Protein AF-A0A7S4HEL3-F1 (afdb_monomer_lite)

pLDDT: mean 70.63, std 16.64, range [33.94, 90.25]

Foldseek 3Di:
DDDPDPPPDFDAPVNDDPVLLVQLQVLLVVVCVVCVVVVHHGQPDLVSVLVVQCVPPVVVVVHDSSRSRRVSSVVSNVSSVCVVLVVCPVPPVSVVVVVVVVVVVVVVVVVV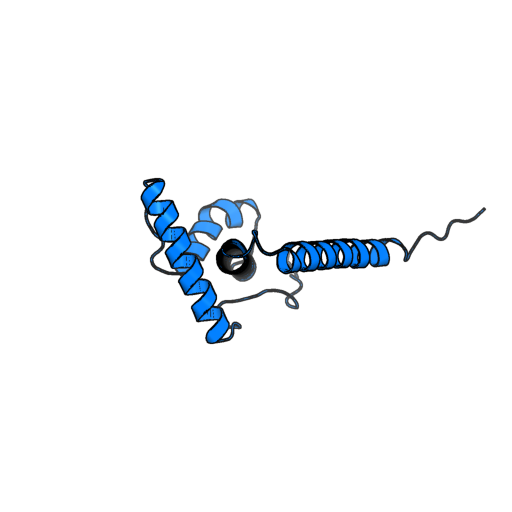VVPDDDDDD

Structure (mmCIF, N/CA/C/O backbone):
data_AF-A0A7S4HEL3-F1
#
_entry.id   AF-A0A7S4HEL3-F1
#
loop_
_atom_site.group_PDB
_atom_site.id
_atom_site.type_symbol
_atom_site.label_atom_id
_atom_site.label_alt_id
_atom_site.label_comp_id
_atom_site.label_asym_id
_atom_site.label_entity_id
_atom_site.label_seq_id
_atom_site.pdbx_PDB_ins_code
_atom_site.Cartn_x
_atom_site.Cartn_y
_atom_site.Cartn_z
_atom_site.occupancy
_atom_site.B_iso_or_equiv
_atom_site.auth_seq_id
_atom_site.auth_comp_id
_atom_site.auth_asym_id
_atom_site.auth_atom_id
_atom_site.pdbx_PDB_model_num
ATOM 1 N N . PRO A 1 1 ? 1.228 7.680 28.691 1.00 36.53 1 PRO A N 1
ATOM 2 C CA . PRO A 1 1 ? 2.437 7.118 28.040 1.00 36.53 1 PRO A CA 1
ATOM 3 C C . PRO A 1 1 ? 2.570 7.683 26.619 1.00 36.53 1 PRO A C 1
ATOM 5 O O . PRO A 1 1 ? 1.772 7.346 25.754 1.00 36.53 1 PRO A O 1
ATOM 8 N N . ARG A 1 2 ? 3.482 8.643 26.423 1.00 33.94 2 ARG A N 1
ATOM 9 C CA . ARG A 1 2 ? 3.750 9.240 25.109 1.00 33.94 2 ARG A CA 1
ATOM 10 C C . ARG A 1 2 ? 4.668 8.298 24.337 1.00 33.94 2 ARG A C 1
ATOM 12 O O . ARG A 1 2 ? 5.773 8.027 24.791 1.00 33.94 2 ARG A O 1
ATOM 19 N N . CYS A 1 3 ? 4.173 7.789 23.219 1.00 46.38 3 CYS A N 1
ATOM 20 C CA . CYS A 1 3 ? 4.928 6.972 22.284 1.00 46.38 3 CYS A CA 1
ATOM 21 C C . CYS A 1 3 ? 5.827 7.900 21.460 1.00 46.38 3 CYS A C 1
ATOM 23 O O . CYS A 1 3 ? 5.333 8.640 20.617 1.00 46.38 3 CYS A O 1
ATOM 25 N N . GLN A 1 4 ? 7.128 7.896 21.744 1.00 42.34 4 GLN A N 1
ATOM 26 C CA . GLN A 1 4 ? 8.140 8.319 20.779 1.00 42.34 4 GLN A CA 1
ATOM 27 C C . GLN A 1 4 ? 8.233 7.196 19.747 1.00 42.34 4 GLN A C 1
ATOM 29 O O . GLN A 1 4 ? 8.744 6.121 20.048 1.00 42.34 4 GLN A O 1
ATOM 34 N N . ALA A 1 5 ? 7.617 7.407 18.587 1.00 45.22 5 ALA A N 1
ATOM 35 C CA . ALA A 1 5 ? 7.867 6.596 17.410 1.00 45.22 5 ALA A CA 1
ATOM 36 C C . ALA A 1 5 ? 9.126 7.153 16.742 1.00 45.22 5 ALA A C 1
ATOM 38 O O . ALA A 1 5 ? 9.241 8.365 16.591 1.00 45.22 5 ALA A O 1
ATOM 39 N N . ASP A 1 6 ? 10.064 6.287 16.371 1.00 46.97 6 ASP A N 1
ATOM 40 C CA . ASP A 1 6 ? 11.123 6.618 15.422 1.00 46.97 6 ASP A CA 1
ATOM 41 C C . ASP A 1 6 ? 10.482 7.143 14.122 1.00 46.97 6 ASP A C 1
ATOM 43 O O . ASP A 1 6 ? 9.964 6.374 13.310 1.00 46.97 6 ASP A O 1
ATOM 47 N N . GLU A 1 7 ? 10.465 8.467 13.953 1.00 51.66 7 GLU A N 1
ATOM 48 C CA . GLU A 1 7 ? 9.900 9.163 12.787 1.00 51.66 7 GLU A CA 1
ATOM 49 C C . GLU A 1 7 ? 10.794 9.040 11.532 1.00 51.66 7 GLU A C 1
ATOM 51 O O . GLU A 1 7 ? 10.365 9.369 10.431 1.00 51.66 7 GLU A O 1
ATOM 56 N N . ASP A 1 8 ? 12.010 8.497 11.659 1.00 55.12 8 ASP A N 1
ATOM 57 C CA . ASP A 1 8 ? 13.042 8.478 10.605 1.00 55.12 8 ASP A CA 1
ATOM 58 C C . ASP A 1 8 ? 12.831 7.433 9.480 1.00 55.12 8 ASP A C 1
ATOM 60 O O . ASP A 1 8 ? 13.629 7.346 8.547 1.00 55.12 8 ASP A O 1
ATOM 64 N N . GLY A 1 9 ? 11.766 6.619 9.521 1.00 61.34 9 GLY A N 1
ATOM 65 C CA . GLY A 1 9 ? 11.564 5.516 8.560 1.00 61.34 9 GLY A CA 1
ATOM 66 C C . GLY A 1 9 ? 10.130 5.274 8.084 1.00 61.34 9 GLY A C 1
ATOM 67 O O . GLY A 1 9 ? 9.860 4.249 7.440 1.00 61.34 9 GLY A O 1
ATOM 68 N N . LEU A 1 10 ? 9.197 6.166 8.422 1.00 71.25 10 LEU A N 1
ATOM 69 C CA . LEU A 1 10 ? 7.795 6.050 8.022 1.00 71.25 10 LEU A CA 1
ATOM 70 C C . LEU A 1 10 ? 7.579 6.653 6.634 1.00 71.25 10 LEU A C 1
ATOM 72 O O . LEU A 1 10 ? 8.027 7.755 6.335 1.00 71.25 10 LEU A O 1
ATOM 76 N N . VAL A 1 11 ? 6.874 5.915 5.778 1.00 73.50 11 VAL A N 1
ATOM 77 C CA . VAL A 1 11 ? 6.496 6.381 4.442 1.00 73.50 11 VAL A CA 1
ATOM 78 C C . VAL A 1 11 ? 5.055 6.874 4.512 1.00 73.50 11 VAL A C 1
ATOM 80 O O . VAL A 1 11 ? 4.176 6.114 4.907 1.00 73.50 11 VAL A O 1
ATOM 83 N N . THR A 1 12 ? 4.805 8.123 4.126 1.00 80.88 12 THR A N 1
ATOM 84 C CA . THR A 1 12 ? 3.465 8.737 4.126 1.00 80.88 12 THR A CA 1
ATOM 85 C C . THR A 1 12 ? 3.092 9.217 2.725 1.00 80.88 12 THR A C 1
ATOM 87 O O . THR A 1 12 ? 3.960 9.616 1.953 1.00 80.88 12 THR A O 1
ATOM 90 N N . LEU A 1 13 ? 1.806 9.232 2.375 1.00 76.25 13 LEU A N 1
ATOM 91 C CA . LEU A 1 13 ? 1.270 9.696 1.088 1.00 76.25 13 LEU A CA 1
ATOM 92 C C . LEU A 1 13 ? 1.644 11.150 0.796 1.00 76.25 13 LEU A C 1
ATOM 94 O O . LEU A 1 13 ? 1.757 11.534 -0.370 1.00 76.25 13 LEU A O 1
ATOM 98 N N . ALA A 1 14 ? 1.823 11.964 1.837 1.00 78.19 14 ALA A N 1
ATOM 99 C CA . ALA A 1 14 ? 2.294 13.339 1.705 1.00 78.19 14 ALA A CA 1
ATOM 100 C C . ALA A 1 14 ? 3.791 13.417 1.357 1.00 78.19 14 ALA A C 1
ATOM 102 O O . ALA A 1 14 ? 4.211 14.367 0.702 1.00 78.19 14 ALA A O 1
ATOM 103 N N . GLY A 1 15 ? 4.583 12.428 1.783 1.00 76.62 15 GLY A N 1
ATOM 104 C CA . GLY A 1 15 ? 6.033 12.382 1.587 1.00 76.62 15 GLY A CA 1
ATOM 105 C C . GLY A 1 15 ? 6.502 11.626 0.340 1.00 76.62 15 GLY A C 1
ATOM 106 O O . GLY A 1 15 ? 7.689 11.673 0.026 1.00 76.62 15 GLY A O 1
ATOM 107 N N . ILE A 1 16 ? 5.616 10.921 -0.374 1.00 80.50 16 ILE A N 1
ATOM 108 C CA . ILE A 1 16 ? 5.995 10.146 -1.567 1.00 80.50 16 ILE A CA 1
ATOM 109 C C . ILE A 1 16 ? 6.116 11.001 -2.832 1.00 80.50 16 ILE A C 1
ATOM 111 O O . ILE A 1 16 ? 5.364 11.956 -3.035 1.00 80.50 16 ILE A O 1
ATOM 115 N N . SER A 1 17 ? 7.030 10.607 -3.726 1.00 82.19 17 SER A N 1
ATOM 116 C CA . SER A 1 17 ? 7.174 11.243 -5.038 1.00 82.19 17 SER A CA 1
ATOM 117 C C . SER A 1 17 ? 5.959 10.969 -5.945 1.00 82.19 17 SER A C 1
ATOM 119 O O . SER A 1 17 ? 5.254 9.969 -5.753 1.00 82.19 17 SER A O 1
ATOM 121 N N . PRO A 1 18 ? 5.702 11.817 -6.959 1.00 78.88 18 PRO A N 1
ATOM 122 C CA . PRO A 1 18 ? 4.601 11.619 -7.905 1.00 78.88 18 PRO A CA 1
ATOM 123 C C . PRO A 1 18 ? 4.672 10.286 -8.662 1.00 78.88 18 PRO A C 1
ATOM 125 O O . PRO A 1 18 ? 3.649 9.643 -8.890 1.00 78.88 18 PRO A O 1
ATOM 128 N N . GLU A 1 19 ? 5.875 9.844 -9.023 1.00 80.62 19 GLU A N 1
ATOM 129 C CA . GLU A 1 19 ? 6.102 8.576 -9.719 1.00 80.62 19 GLU A CA 1
ATOM 130 C C . GLU A 1 19 ? 5.743 7.397 -8.815 1.00 80.62 19 GLU A C 1
ATOM 132 O O . GLU A 1 19 ? 5.045 6.475 -9.235 1.00 80.62 19 GLU A O 1
ATOM 137 N N . TYR A 1 20 ? 6.165 7.449 -7.549 1.00 79.81 20 TYR A N 1
ATOM 138 C CA . TYR A 1 20 ? 5.841 6.406 -6.586 1.00 79.81 20 TYR A CA 1
ATOM 139 C C . TYR A 1 20 ? 4.339 6.375 -6.272 1.00 79.81 20 TYR A C 1
ATOM 141 O O . TYR A 1 20 ? 3.748 5.300 -6.164 1.00 79.81 20 TYR A O 1
ATOM 149 N N . ARG A 1 21 ? 3.678 7.538 -6.232 1.00 83.31 21 ARG A N 1
ATOM 150 C CA . ARG A 1 21 ? 2.217 7.620 -6.119 1.00 83.31 21 ARG A CA 1
ATOM 151 C C . ARG A 1 21 ? 1.514 6.889 -7.268 1.00 83.31 21 ARG A C 1
ATOM 153 O O . ARG A 1 21 ? 0.625 6.086 -7.000 1.00 83.31 21 ARG A O 1
ATOM 160 N N . ALA A 1 22 ? 1.953 7.083 -8.511 1.00 83.69 22 ALA A N 1
ATOM 161 C CA . ALA A 1 22 ? 1.376 6.391 -9.668 1.00 83.69 22 ALA A CA 1
ATOM 162 C C . ALA A 1 22 ? 1.539 4.856 -9.594 1.00 83.69 22 ALA A C 1
ATOM 164 O O . ALA A 1 22 ? 0.628 4.106 -9.959 1.00 83.69 22 ALA A O 1
ATOM 165 N N . GLN A 1 23 ? 2.673 4.371 -9.077 1.00 84.81 23 GLN A N 1
ATOM 166 C CA . GLN A 1 23 ? 2.904 2.934 -8.856 1.00 84.81 23 GLN A CA 1
ATOM 167 C C . GLN A 1 23 ? 1.947 2.361 -7.804 1.00 84.81 23 GLN A C 1
ATOM 169 O O . GLN A 1 23 ? 1.326 1.317 -8.016 1.00 84.81 23 GLN A O 1
ATOM 174 N N . VAL A 1 24 ? 1.783 3.064 -6.682 1.00 85.62 24 VAL A N 1
ATOM 175 C CA . VAL A 1 24 ? 0.876 2.670 -5.595 1.00 85.62 24 VAL A CA 1
ATOM 176 C C . VAL A 1 24 ? -0.581 2.660 -6.070 1.00 85.62 24 VAL A C 1
ATOM 178 O O . VAL A 1 24 ? -1.318 1.723 -5.761 1.00 85.62 24 VAL A O 1
ATOM 181 N N . GLU A 1 25 ? -0.997 3.650 -6.863 1.00 87.81 25 GLU A N 1
ATOM 182 C CA . GLU A 1 25 ? -2.335 3.690 -7.466 1.00 87.81 25 GLU A CA 1
ATOM 183 C C . GLU A 1 25 ? -2.563 2.531 -8.443 1.00 87.81 25 GLU A C 1
ATOM 185 O O . GLU A 1 25 ? -3.626 1.907 -8.433 1.00 87.81 25 GLU A O 1
ATOM 190 N N . THR A 1 26 ? -1.554 2.180 -9.241 1.00 87.38 26 THR A N 1
ATOM 191 C CA . THR A 1 26 ? -1.617 1.018 -10.139 1.00 87.38 26 THR A CA 1
ATOM 192 C C . THR A 1 26 ? -1.787 -0.281 -9.343 1.00 87.38 26 THR A C 1
ATOM 194 O O . THR A 1 26 ? -2.695 -1.069 -9.614 1.00 87.38 26 THR A O 1
ATOM 197 N N . ALA A 1 27 ? -0.999 -0.476 -8.283 1.00 87.75 27 ALA A N 1
ATOM 198 C CA . ALA A 1 27 ? -1.135 -1.637 -7.402 1.00 87.75 27 ALA A CA 1
ATOM 199 C C . ALA A 1 27 ? -2.482 -1.687 -6.665 1.00 87.75 27 ALA A C 1
ATOM 201 O O . ALA A 1 27 ? -3.018 -2.775 -6.415 1.00 87.75 27 ALA A O 1
ATOM 202 N N . LEU A 1 28 ? -3.056 -0.527 -6.329 1.00 89.56 28 LEU A N 1
ATOM 203 C CA . LEU A 1 28 ? -4.396 -0.439 -5.754 1.00 89.56 28 LEU A CA 1
ATOM 204 C C . LEU A 1 28 ? -5.449 -0.943 -6.746 1.00 89.56 28 LEU A C 1
ATOM 206 O O . LEU A 1 28 ? -6.337 -1.702 -6.354 1.00 89.56 28 LEU A O 1
ATOM 210 N N . GLN A 1 29 ? -5.346 -0.575 -8.026 1.00 88.81 29 GLN A N 1
ATOM 211 C CA . GLN A 1 29 ? -6.254 -1.075 -9.062 1.00 88.81 29 GLN A CA 1
ATOM 212 C C . GLN A 1 29 ? -6.177 -2.598 -9.192 1.00 88.81 29 GLN A C 1
ATOM 214 O O . GLN A 1 29 ? -7.216 -3.262 -9.222 1.00 88.81 29 GLN A O 1
ATOM 219 N N . ASP A 1 30 ? -4.975 -3.169 -9.175 1.00 86.81 30 ASP A N 1
ATOM 220 C CA . ASP A 1 30 ? -4.800 -4.622 -9.202 1.00 86.81 30 ASP A CA 1
ATOM 221 C C . ASP A 1 30 ? -5.356 -5.296 -7.942 1.00 86.81 30 ASP A C 1
ATOM 223 O O . ASP A 1 30 ? -6.014 -6.336 -8.018 1.00 86.81 30 ASP A O 1
ATOM 227 N N . ARG A 1 31 ? -5.193 -4.684 -6.761 1.00 86.38 31 ARG A N 1
ATOM 228 C CA . ARG A 1 31 ? -5.860 -5.172 -5.544 1.00 86.38 31 ARG A CA 1
ATOM 229 C C . ARG A 1 31 ? -7.377 -5.094 -5.641 1.00 86.38 31 ARG A C 1
ATOM 231 O O . ARG A 1 31 ? -8.052 -6.015 -5.190 1.00 86.38 31 ARG A O 1
ATOM 238 N N . ASN A 1 32 ? -7.920 -4.045 -6.238 1.00 88.81 32 ASN A N 1
ATOM 239 C CA . ASN A 1 32 ? -9.355 -3.927 -6.442 1.00 88.81 32 ASN A CA 1
ATOM 240 C C . ASN A 1 32 ? -9.888 -4.990 -7.404 1.00 88.81 32 ASN A C 1
ATOM 242 O O . ASN A 1 32 ? -10.948 -5.549 -7.133 1.00 88.81 32 ASN A O 1
ATOM 246 N N . ARG A 1 33 ? -9.143 -5.338 -8.461 1.00 86.44 33 ARG A N 1
ATOM 247 C CA . ARG A 1 33 ? -9.493 -6.462 -9.347 1.00 86.44 33 ARG A CA 1
ATOM 248 C C . ARG A 1 33 ? -9.609 -7.773 -8.572 1.00 86.44 33 ARG A C 1
ATOM 250 O O . ARG A 1 33 ? -10.630 -8.443 -8.677 1.00 86.44 33 ARG A O 1
ATOM 257 N N . GLU A 1 34 ? -8.621 -8.106 -7.743 1.00 85.38 34 GLU A N 1
ATOM 258 C CA . GLU A 1 34 ? -8.683 -9.302 -6.888 1.00 85.38 34 GLU A CA 1
ATOM 259 C C . GLU A 1 34 ? -9.866 -9.271 -5.924 1.00 85.38 34 GLU A C 1
ATOM 261 O O . GLU A 1 34 ? -10.582 -10.257 -5.790 1.00 85.38 34 GLU A O 1
ATOM 266 N N . ARG A 1 35 ? -10.111 -8.133 -5.267 1.00 87.19 35 ARG A N 1
ATOM 267 C CA . ARG A 1 35 ? -11.232 -7.996 -4.331 1.00 87.19 35 ARG A CA 1
ATOM 268 C C . ARG A 1 35 ? -12.572 -8.221 -5.015 1.00 87.19 35 ARG A C 1
ATOM 270 O O . ARG A 1 35 ? -13.414 -8.899 -4.440 1.00 87.19 35 ARG A O 1
ATOM 277 N N . ILE A 1 36 ? -12.743 -7.722 -6.238 1.00 88.88 36 ILE A N 1
ATOM 278 C CA . ILE A 1 36 ? -13.946 -7.964 -7.040 1.00 88.88 36 ILE A CA 1
ATOM 279 C C . ILE A 1 36 ? -14.115 -9.464 -7.318 1.00 88.88 36 ILE A C 1
ATOM 281 O O . ILE A 1 36 ? -15.217 -9.984 -7.156 1.00 88.88 36 ILE A O 1
ATOM 285 N N . LEU A 1 37 ? -13.035 -10.175 -7.665 1.00 85.31 37 LEU A N 1
ATOM 286 C CA . LEU A 1 37 ? -13.060 -11.633 -7.858 1.00 85.31 37 LEU A CA 1
ATOM 287 C C . LEU A 1 37 ? -13.371 -12.393 -6.556 1.00 85.31 37 LEU A C 1
ATOM 289 O O . LEU A 1 37 ? -14.044 -13.419 -6.585 1.00 85.31 37 LEU A O 1
ATOM 293 N N . GLU A 1 38 ? -12.930 -11.871 -5.412 1.00 87.19 38 GLU A N 1
ATOM 294 C CA . GLU A 1 38 ? -13.248 -12.380 -4.071 1.00 87.19 38 GLU A CA 1
ATOM 295 C C . GLU A 1 38 ? -14.662 -11.980 -3.582 1.00 87.19 38 GLU A C 1
ATOM 297 O O . GLU A 1 38 ? -15.030 -12.309 -2.453 1.00 87.19 38 GLU A O 1
ATOM 302 N N . GLY A 1 39 ? -15.450 -11.241 -4.375 1.00 86.12 39 GLY A N 1
ATOM 303 C CA . GLY A 1 39 ? -16.777 -10.744 -3.985 1.00 86.12 39 GLY A CA 1
ATOM 304 C C . GLY A 1 39 ? -16.758 -9.625 -2.933 1.00 86.12 39 GLY A C 1
ATOM 305 O O . GLY A 1 39 ? -17.769 -9.362 -2.284 1.00 86.12 39 GLY A O 1
ATOM 306 N N . LYS A 1 40 ? -15.613 -8.968 -2.737 1.00 81.25 40 LYS A N 1
ATOM 307 C CA . LYS A 1 40 ? -15.408 -7.872 -1.780 1.00 81.25 40 LYS A CA 1
ATOM 308 C C . LYS A 1 40 ? -15.525 -6.505 -2.469 1.00 81.25 40 LYS A C 1
ATOM 310 O O . LYS A 1 40 ? -15.137 -6.367 -3.630 1.00 81.25 40 LYS A O 1
ATOM 315 N N . PRO A 1 41 ? -15.984 -5.458 -1.756 1.00 86.62 41 PRO A N 1
ATOM 316 C CA . PRO A 1 41 ? -16.029 -4.108 -2.307 1.00 86.62 41 PRO A CA 1
ATOM 317 C C . PRO A 1 41 ? -14.615 -3.582 -2.578 1.00 86.62 41 PRO A C 1
ATOM 319 O O . PRO A 1 41 ? -13.682 -3.863 -1.815 1.00 86.62 41 PRO A O 1
ATOM 322 N N . LYS A 1 42 ? -14.465 -2.808 -3.656 1.00 89.62 42 LYS A N 1
ATOM 323 C CA . LYS A 1 42 ? -13.224 -2.097 -3.987 1.00 89.62 42 LYS A CA 1
ATOM 324 C C . LYS A 1 42 ? -12.930 -0.989 -2.969 1.00 89.62 42 LYS A C 1
ATOM 326 O O . LYS A 1 42 ? -13.835 -0.485 -2.311 1.00 89.62 42 LYS A O 1
ATOM 331 N N . TYR A 1 43 ? -11.667 -0.599 -2.882 1.00 89.50 43 TYR A N 1
ATOM 332 C CA . TYR A 1 43 ? -11.248 0.639 -2.237 1.00 89.50 43 TYR A CA 1
ATOM 333 C C . TYR A 1 43 ? -11.320 1.784 -3.252 1.00 89.50 43 TYR A C 1
ATOM 335 O O . TYR A 1 43 ? -10.812 1.643 -4.365 1.00 89.50 43 TYR A O 1
ATOM 343 N N . GLU A 1 44 ? -11.947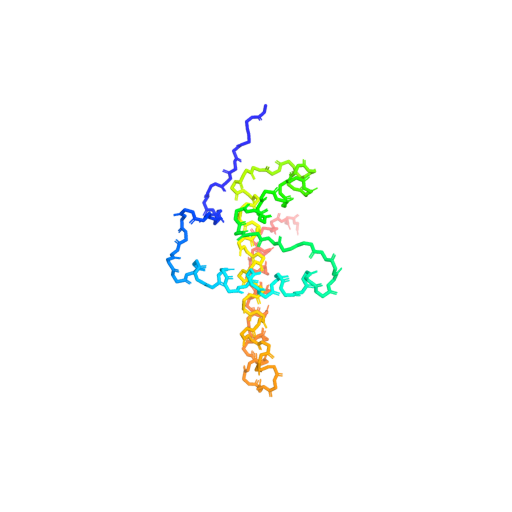 2.904 -2.890 1.00 89.06 44 GLU A N 1
ATOM 344 C CA . GLU A 1 44 ? -12.056 4.070 -3.785 1.00 89.06 44 GLU A CA 1
ATOM 345 C C . GLU A 1 44 ? -10.719 4.802 -3.958 1.00 89.06 44 GLU A C 1
ATOM 347 O O . GLU A 1 44 ? -10.457 5.350 -5.025 1.00 89.06 44 GLU A O 1
ATOM 352 N N . SER A 1 45 ? -9.861 4.776 -2.938 1.00 90.25 45 SER A N 1
ATOM 353 C CA . SER A 1 45 ? -8.535 5.393 -2.959 1.00 90.25 45 SER A CA 1
ATOM 354 C C . SER A 1 45 ? -7.566 4.673 -2.016 1.00 90.25 45 SER A C 1
ATOM 356 O O . SER A 1 45 ? -7.956 3.753 -1.285 1.00 90.25 45 SER A O 1
ATOM 358 N N . VAL A 1 46 ? -6.293 5.083 -2.029 1.00 87.06 46 VAL A N 1
ATOM 359 C CA . VAL A 1 46 ? -5.282 4.544 -1.107 1.00 87.06 46 VAL A CA 1
ATOM 360 C C . VAL A 1 46 ? -5.634 4.927 0.331 1.00 87.06 46 VAL A C 1
ATOM 362 O O . VAL A 1 46 ? -5.548 4.093 1.224 1.00 87.06 46 VAL A O 1
ATOM 365 N N . GLU A 1 47 ? -6.130 6.142 0.551 1.00 87.69 47 GLU A N 1
ATOM 366 C CA . GLU A 1 47 ? -6.601 6.631 1.849 1.00 87.69 47 GLU A CA 1
ATOM 367 C C . GLU A 1 47 ? -7.750 5.775 2.391 1.00 87.69 47 GLU A C 1
ATOM 369 O O . GLU A 1 47 ? -7.722 5.388 3.557 1.00 87.69 47 GLU A O 1
ATOM 374 N N . ALA A 1 48 ? -8.709 5.391 1.541 1.00 87.56 48 ALA A N 1
ATOM 375 C CA . ALA A 1 48 ? -9.791 4.488 1.939 1.00 87.56 48 ALA A CA 1
ATOM 376 C C . ALA A 1 48 ? -9.263 3.101 2.355 1.00 87.56 48 ALA A C 1
ATOM 378 O O . ALA A 1 48 ? -9.810 2.450 3.246 1.00 87.56 48 ALA A O 1
ATOM 379 N N . MET A 1 49 ? -8.177 2.637 1.728 1.00 88.25 49 MET A N 1
ATOM 380 C CA . MET A 1 49 ? -7.501 1.404 2.131 1.00 88.25 49 MET A CA 1
ATOM 381 C C . MET A 1 49 ? -6.751 1.563 3.463 1.00 88.25 49 MET A C 1
ATOM 383 O O . MET A 1 49 ? -6.773 0.636 4.273 1.00 88.25 49 MET A O 1
ATOM 387 N N . VAL A 1 50 ? -6.130 2.722 3.717 1.00 87.12 50 VAL A N 1
ATOM 388 C CA . VAL A 1 50 ? -5.498 3.060 5.008 1.00 87.12 50 VAL A CA 1
ATOM 389 C C . VAL A 1 50 ? -6.527 3.098 6.130 1.00 87.12 50 VAL A C 1
ATOM 391 O O . VAL A 1 50 ? -6.292 2.518 7.189 1.00 87.12 50 VAL A O 1
ATOM 394 N N . GLU A 1 51 ? -7.674 3.732 5.900 1.00 84.94 51 GLU A N 1
ATOM 395 C CA . GLU A 1 51 ? -8.764 3.804 6.872 1.00 84.94 51 GLU A CA 1
ATOM 396 C C . GLU A 1 51 ? -9.301 2.410 7.205 1.00 84.94 51 GLU A C 1
ATOM 398 O O . GLU A 1 51 ? -9.344 2.032 8.375 1.00 84.94 51 GLU A O 1
ATOM 403 N N . ALA A 1 52 ? -9.565 1.586 6.188 1.00 84.69 52 ALA A N 1
ATOM 404 C CA . ALA A 1 52 ? -9.950 0.198 6.409 1.00 84.69 52 ALA A CA 1
ATOM 405 C C . ALA A 1 52 ? -8.871 -0.573 7.194 1.00 84.69 52 ALA A C 1
ATOM 407 O O . ALA A 1 52 ? -9.178 -1.263 8.163 1.00 84.69 52 ALA A O 1
ATOM 408 N N . TYR A 1 53 ? -7.590 -0.453 6.832 1.00 82.75 53 TYR A N 1
ATOM 409 C CA . TYR A 1 53 ? -6.512 -1.134 7.559 1.00 82.75 53 TYR A CA 1
ATOM 410 C C . TYR A 1 53 ? -6.432 -0.695 9.027 1.00 82.75 53 TYR A C 1
ATOM 412 O O . TYR A 1 53 ? -6.244 -1.528 9.917 1.00 82.75 53 TYR A O 1
ATOM 420 N N . LYS A 1 54 ? -6.629 0.598 9.291 1.00 82.56 54 LYS A N 1
ATOM 421 C CA . LYS A 1 54 ? -6.669 1.158 10.640 1.00 82.56 54 LYS A CA 1
ATOM 422 C C . LYS A 1 54 ? -7.813 0.574 11.466 1.00 82.56 54 LYS A C 1
ATOM 424 O O . LYS A 1 54 ? -7.580 0.195 12.611 1.00 82.56 54 LYS A O 1
ATOM 429 N N . GLU A 1 55 ? -9.014 0.478 10.902 1.00 78.75 55 GLU A N 1
ATOM 430 C CA . GLU A 1 55 ? -10.186 -0.072 11.595 1.00 78.75 55 GLU A CA 1
ATOM 431 C C . GLU A 1 55 ? -10.051 -1.569 11.902 1.00 78.75 55 GLU A C 1
ATOM 433 O O . GLU A 1 55 ? -10.494 -2.020 12.958 1.00 78.75 55 GLU A O 1
ATOM 438 N N . TYR A 1 56 ? -9.414 -2.337 11.014 1.00 78.62 56 TYR A N 1
ATOM 439 C CA . TYR A 1 56 ? -9.267 -3.785 11.179 1.00 78.62 56 TYR A CA 1
ATOM 440 C C . TYR A 1 56 ? -8.044 -4.184 12.014 1.00 78.62 56 TYR A C 1
ATOM 442 O O . TYR A 1 56 ? -8.179 -4.867 13.028 1.00 78.62 56 TYR A O 1
ATOM 450 N N . GLU A 1 57 ? -6.841 -3.799 11.587 1.00 73.25 57 GLU A N 1
ATOM 451 C CA . GLU A 1 57 ? -5.591 -4.265 12.202 1.00 73.25 57 GLU A CA 1
ATOM 452 C C . GLU A 1 57 ? -4.859 -3.173 12.976 1.00 73.25 57 GLU A C 1
ATOM 454 O O . GLU A 1 57 ? -4.258 -3.460 14.014 1.00 73.25 57 GLU A O 1
ATOM 459 N N . GLY A 1 58 ? -4.914 -1.924 12.507 1.00 70.81 58 GLY A N 1
ATOM 460 C CA . GLY A 1 58 ? -4.219 -0.807 13.148 1.00 70.81 58 GLY A CA 1
ATOM 461 C C . GLY A 1 58 ? -4.702 -0.565 14.579 1.00 70.81 58 GLY A C 1
ATOM 462 O O . GLY A 1 58 ? -3.883 -0.401 15.481 1.00 70.81 58 GLY A O 1
ATOM 463 N N . ALA A 1 59 ? -6.014 -0.642 14.814 1.00 73.19 59 ALA A N 1
ATOM 464 C CA . ALA A 1 59 ? -6.613 -0.501 16.139 1.00 73.19 59 ALA A CA 1
ATOM 465 C C . ALA A 1 59 ? -6.185 -1.624 17.098 1.00 73.19 59 ALA A C 1
ATOM 467 O O . ALA A 1 59 ? -5.858 -1.356 18.253 1.00 73.19 59 ALA A O 1
ATOM 468 N N . ALA A 1 60 ? -6.124 -2.868 16.614 1.00 74.62 60 ALA A N 1
ATOM 469 C CA . ALA A 1 60 ? -5.692 -4.014 17.413 1.00 74.62 60 ALA A CA 1
ATOM 470 C C . ALA A 1 60 ? -4.196 -3.951 17.768 1.00 74.62 60 ALA A C 1
ATOM 472 O O . ALA A 1 60 ? -3.793 -4.386 18.846 1.00 74.62 60 ALA A O 1
ATOM 473 N N . LYS A 1 61 ? -3.377 -3.391 16.871 1.00 75.38 61 LYS A N 1
ATOM 474 C CA . LYS A 1 61 ? -1.925 -3.239 17.042 1.00 75.38 61 LYS A CA 1
ATOM 475 C C . LYS A 1 61 ? -1.524 -1.925 17.732 1.00 75.38 61 LYS A C 1
ATOM 477 O O . LYS A 1 61 ? -0.351 -1.744 18.047 1.00 75.38 61 LYS A O 1
ATOM 482 N N . GLY A 1 62 ? -2.476 -1.021 17.981 1.00 80.06 62 GLY A N 1
ATOM 483 C CA . GLY A 1 62 ? -2.220 0.293 18.577 1.00 80.06 62 GLY A CA 1
ATOM 484 C C . GLY A 1 62 ? -1.411 1.231 17.676 1.00 80.06 62 GLY A C 1
ATOM 485 O O . GLY A 1 62 ? -0.668 2.069 18.183 1.00 80.06 62 GLY A O 1
ATOM 486 N N . TYR A 1 63 ? -1.514 1.069 16.355 1.00 82.38 63 TYR A N 1
ATOM 487 C CA . TYR A 1 63 ? -0.736 1.838 15.387 1.00 82.38 63 TYR A CA 1
ATOM 488 C C . TYR A 1 63 ? -1.243 3.273 15.223 1.00 82.38 63 TYR A C 1
ATOM 490 O O . TYR A 1 63 ? -2.449 3.536 15.236 1.00 82.38 63 TYR A O 1
ATOM 498 N N . SER A 1 64 ? -0.306 4.206 15.025 1.00 84.12 64 SER A N 1
ATOM 499 C CA . SER A 1 64 ? -0.615 5.580 14.624 1.00 84.12 64 SER A CA 1
ATOM 500 C C . SER A 1 64 ? -1.137 5.634 13.181 1.00 84.12 64 SER A C 1
ATOM 502 O O . SER A 1 64 ? -1.047 4.664 12.421 1.00 84.12 64 SER A O 1
ATOM 504 N N . GLN A 1 65 ? -1.687 6.787 12.788 1.00 83.00 65 GLN A N 1
ATOM 505 C CA . GLN A 1 65 ? -2.136 7.022 11.413 1.00 83.00 65 GLN A CA 1
ATOM 506 C C . GLN A 1 65 ? -0.990 6.811 10.411 1.00 83.00 65 GLN A C 1
ATOM 508 O O . GLN A 1 65 ? -1.169 6.085 9.437 1.00 83.00 65 GLN A O 1
ATOM 513 N N . GLU A 1 66 ? 0.189 7.378 10.683 1.00 82.19 66 GLU A N 1
ATOM 514 C CA . GLU A 1 66 ? 1.353 7.285 9.790 1.00 82.19 66 GLU A CA 1
ATOM 515 C C . GLU A 1 66 ? 1.900 5.857 9.710 1.00 82.19 66 GLU A C 1
ATOM 517 O O . GLU A 1 66 ? 2.395 5.426 8.672 1.00 82.19 66 GLU A O 1
ATOM 522 N N . GLN A 1 67 ? 1.780 5.081 10.790 1.00 79.44 67 GLN A N 1
ATOM 523 C CA . GLN A 1 67 ? 2.151 3.666 10.783 1.00 79.44 67 GLN A CA 1
ATOM 524 C C . GLN A 1 67 ? 1.201 2.838 9.915 1.00 79.44 67 GLN A C 1
ATOM 526 O O . GLN A 1 67 ? 1.654 1.994 9.143 1.00 79.44 67 GLN A O 1
ATOM 531 N N . CYS A 1 68 ? -0.107 3.096 9.996 1.00 80.50 68 CYS A N 1
ATOM 532 C CA . CYS A 1 68 ? -1.092 2.443 9.131 1.00 80.50 68 CYS A CA 1
ATOM 533 C C . CYS A 1 68 ? -0.850 2.784 7.656 1.00 80.50 68 CYS A C 1
ATOM 535 O O . CYS A 1 68 ? -0.900 1.913 6.791 1.00 80.50 68 CYS A O 1
ATOM 537 N N . GLU A 1 69 ? -0.552 4.049 7.384 1.00 81.06 69 GLU A N 1
ATOM 538 C CA . GLU A 1 69 ? -0.236 4.545 6.053 1.00 81.06 69 GLU A CA 1
ATOM 539 C C . GLU A 1 69 ? 1.032 3.899 5.484 1.00 81.06 69 GLU A C 1
ATOM 541 O O . GLU A 1 69 ? 1.000 3.339 4.389 1.00 81.06 69 GLU A O 1
ATOM 546 N N . SER A 1 70 ? 2.112 3.873 6.266 1.00 80.69 70 SER A N 1
ATOM 547 C CA . SER A 1 70 ? 3.380 3.239 5.897 1.00 80.69 70 SER A CA 1
ATOM 548 C C . SER A 1 70 ? 3.211 1.756 5.564 1.00 80.69 70 SER A C 1
ATOM 550 O O . SER A 1 70 ? 3.747 1.280 4.562 1.00 80.69 70 SER A O 1
ATOM 552 N N . GLU A 1 71 ? 2.412 1.020 6.340 1.00 82.44 71 GLU A N 1
ATOM 553 C CA . GLU A 1 71 ? 2.144 -0.398 6.078 1.00 82.44 71 GLU A CA 1
ATOM 554 C C . GLU A 1 71 ? 1.356 -0.616 4.781 1.00 82.44 71 GLU A C 1
ATOM 556 O O . GLU A 1 71 ? 1.717 -1.480 3.976 1.00 82.44 71 GLU A O 1
ATOM 561 N N . VAL A 1 72 ? 0.323 0.192 4.529 1.00 85.06 72 VAL A N 1
ATOM 562 C CA . VAL A 1 72 ? -0.457 0.107 3.286 1.00 85.06 72 VAL A CA 1
ATOM 563 C C . VAL A 1 72 ? 0.395 0.468 2.072 1.00 85.06 72 VAL A C 1
ATOM 565 O O . VAL A 1 72 ? 0.361 -0.248 1.069 1.00 85.06 72 VAL A O 1
ATOM 568 N N . LEU A 1 73 ? 1.206 1.522 2.163 1.00 84.81 73 LEU A N 1
ATOM 569 C CA . LEU A 1 73 ? 2.107 1.920 1.083 1.00 84.81 73 LEU A CA 1
ATOM 570 C C . LEU A 1 73 ? 3.147 0.839 0.792 1.00 84.81 73 LEU A C 1
ATOM 572 O O . LEU A 1 73 ? 3.321 0.452 -0.363 1.00 84.81 73 LEU A O 1
ATOM 576 N N . ARG A 1 74 ? 3.777 0.274 1.827 1.00 84.62 74 ARG A N 1
ATOM 577 C CA . ARG A 1 74 ? 4.723 -0.842 1.678 1.00 84.62 74 ARG A CA 1
ATOM 578 C C . ARG A 1 74 ? 4.064 -2.083 1.093 1.00 84.62 74 ARG A C 1
ATOM 580 O O . ARG A 1 74 ? 4.706 -2.797 0.325 1.00 84.62 74 ARG A O 1
ATOM 587 N N . PHE A 1 75 ? 2.816 -2.374 1.457 1.00 85.44 75 PHE A N 1
ATOM 588 C CA . PHE A 1 75 ? 2.060 -3.484 0.881 1.00 85.44 75 PHE A CA 1
ATOM 589 C C . PHE A 1 75 ? 1.832 -3.275 -0.620 1.00 85.44 75 PHE A C 1
ATOM 591 O O . PHE A 1 75 ? 2.155 -4.157 -1.417 1.00 85.44 75 PHE A O 1
ATOM 598 N N . LEU A 1 76 ? 1.325 -2.102 -1.010 1.00 84.00 76 LEU A N 1
ATOM 599 C CA . LEU A 1 76 ? 1.042 -1.774 -2.408 1.00 84.00 76 LEU A CA 1
ATOM 600 C C . LEU A 1 76 ? 2.321 -1.725 -3.250 1.00 84.00 76 LEU A C 1
ATOM 602 O O . LEU A 1 76 ? 2.348 -2.287 -4.339 1.00 84.00 76 LEU A O 1
ATOM 606 N N . GLN A 1 77 ? 3.409 -1.169 -2.719 1.00 84.44 77 GLN A N 1
ATOM 607 C CA . GLN A 1 77 ? 4.718 -1.189 -3.371 1.00 84.44 77 GLN A CA 1
ATOM 608 C C . GLN A 1 77 ? 5.232 -2.610 -3.598 1.00 84.44 77 GLN A C 1
ATOM 610 O O . GLN A 1 77 ? 5.646 -2.948 -4.704 1.00 84.44 77 GLN A O 1
ATOM 615 N N . ARG A 1 78 ? 5.192 -3.471 -2.571 1.00 82.94 78 ARG A N 1
ATOM 616 C CA . ARG A 1 78 ? 5.609 -4.875 -2.718 1.00 82.94 78 ARG A CA 1
ATOM 617 C C . ARG A 1 78 ? 4.797 -5.570 -3.795 1.00 82.94 78 ARG A C 1
ATOM 619 O O . ARG A 1 78 ? 5.336 -6.346 -4.574 1.00 82.94 78 ARG A O 1
ATOM 626 N N . LYS A 1 79 ? 3.500 -5.281 -3.832 1.00 78.19 79 LYS A N 1
ATOM 627 C CA . LYS A 1 79 ? 2.590 -5.853 -4.808 1.00 78.19 79 LYS A CA 1
ATOM 628 C C . LYS A 1 79 ? 2.884 -5.369 -6.226 1.00 78.19 79 LYS A C 1
ATOM 630 O O . LYS A 1 79 ? 2.893 -6.189 -7.136 1.00 78.19 79 LYS A O 1
ATOM 635 N N . PHE A 1 80 ? 3.176 -4.083 -6.396 1.00 79.00 80 PHE A N 1
ATOM 636 C CA . PHE A 1 80 ? 3.628 -3.524 -7.666 1.00 79.00 80 PHE A CA 1
ATOM 637 C C . PHE A 1 80 ? 4.897 -4.233 -8.159 1.00 79.00 80 PHE A C 1
ATOM 639 O O . PHE A 1 80 ? 4.905 -4.774 -9.258 1.00 79.00 80 PHE A O 1
ATOM 646 N N . LEU A 1 81 ? 5.917 -4.347 -7.301 1.00 79.62 81 LEU A N 1
ATOM 647 C CA . LEU A 1 81 ? 7.179 -5.024 -7.623 1.00 79.62 81 LEU A CA 1
ATOM 648 C C . LEU A 1 81 ? 6.993 -6.510 -7.963 1.00 79.62 81 LEU A C 1
ATOM 650 O O . LEU A 1 81 ? 7.683 -7.033 -8.832 1.00 79.62 81 LEU A O 1
ATOM 654 N N . LEU A 1 82 ? 6.068 -7.203 -7.293 1.00 77.75 82 LEU A N 1
ATOM 655 C CA . LEU A 1 82 ? 5.726 -8.592 -7.613 1.00 77.75 82 LEU A CA 1
ATOM 656 C C . LEU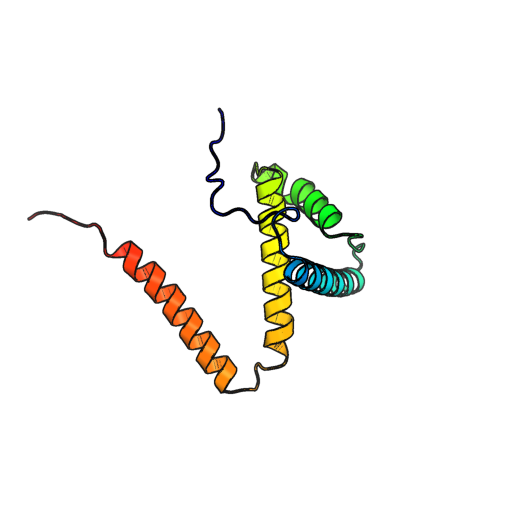 A 1 82 ? 4.947 -8.716 -8.927 1.00 77.75 82 LEU A C 1
ATOM 658 O O . LEU A 1 82 ? 5.100 -9.717 -9.618 1.00 77.75 82 LEU A O 1
ATOM 662 N N . SER A 1 83 ? 4.123 -7.726 -9.269 1.00 72.69 83 SER A N 1
ATOM 663 C CA . SER A 1 83 ? 3.398 -7.677 -10.543 1.00 72.69 83 SER A CA 1
ATOM 664 C C . SER A 1 83 ? 4.362 -7.427 -11.707 1.00 72.69 83 SER A C 1
ATOM 666 O O . SER A 1 83 ? 4.335 -8.157 -12.696 1.00 72.69 83 SER A O 1
ATOM 668 N N . GLU A 1 84 ? 5.290 -6.476 -11.554 1.00 66.44 84 GLU A N 1
ATOM 669 C CA . GLU A 1 84 ? 6.331 -6.201 -12.552 1.00 66.44 84 GLU A CA 1
ATOM 670 C C . GLU A 1 84 ? 7.353 -7.342 -12.660 1.00 66.44 84 GLU A C 1
ATOM 672 O O . GLU A 1 84 ? 7.688 -7.770 -13.761 1.00 66.44 84 GLU A O 1
ATOM 677 N N . GLY A 1 85 ? 7.811 -7.894 -11.532 1.00 56.75 85 GLY A N 1
ATOM 678 C CA . GLY A 1 85 ? 8.747 -9.023 -11.514 1.00 56.75 85 GLY A CA 1
ATOM 679 C C . GLY A 1 85 ? 8.112 -10.369 -11.882 1.00 56.75 85 GLY A C 1
ATOM 680 O O . GLY A 1 85 ? 8.811 -11.295 -12.285 1.00 56.75 85 GLY A O 1
ATOM 681 N N . GLY A 1 86 ? 6.787 -10.497 -11.7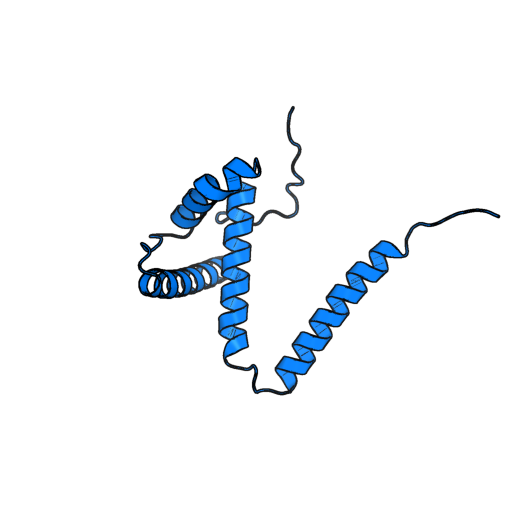67 1.00 49.44 86 GLY A N 1
ATOM 682 C CA . GLY A 1 86 ? 6.037 -11.723 -12.057 1.00 49.44 86 GLY A CA 1
ATOM 683 C C . GLY A 1 86 ? 5.892 -12.024 -13.548 1.00 49.44 86 GLY A C 1
ATOM 684 O O . GLY A 1 86 ? 5.694 -13.182 -13.917 1.00 49.44 86 GLY A O 1
ATOM 685 N N . ALA A 1 87 ? 6.051 -11.016 -14.408 1.00 47.09 87 ALA A N 1
ATOM 686 C CA . ALA A 1 87 ? 6.107 -11.212 -15.853 1.00 47.09 87 ALA A CA 1
ATOM 687 C C . ALA A 1 87 ? 7.408 -11.907 -16.311 1.00 47.09 87 ALA A C 1
ATOM 689 O O . ALA A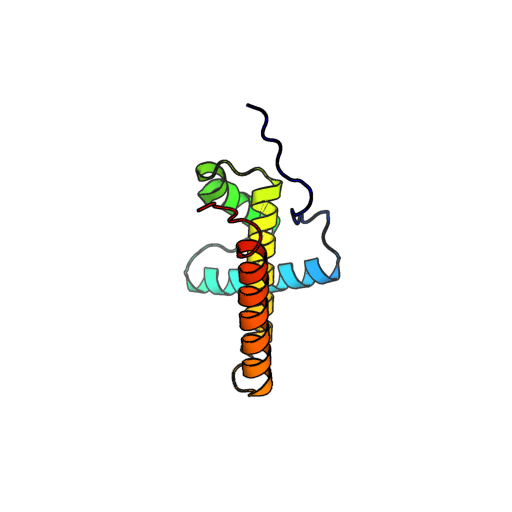 1 87 ? 7.440 -12.451 -17.412 1.00 47.09 87 ALA A O 1
ATOM 690 N N . ASP A 1 88 ? 8.441 -11.946 -15.458 1.00 48.03 88 ASP A N 1
ATOM 691 C CA . ASP A 1 88 ? 9.816 -12.298 -15.838 1.00 48.03 88 ASP A CA 1
ATOM 692 C C . ASP A 1 88 ? 10.432 -13.434 -14.988 1.00 48.03 88 ASP A C 1
ATOM 694 O O . ASP A 1 88 ? 11.627 -13.699 -15.036 1.00 48.03 88 ASP A O 1
ATOM 698 N N . LEU A 1 89 ? 9.630 -14.186 -14.220 1.00 50.91 89 LEU A N 1
ATOM 699 C CA . LEU A 1 89 ? 10.125 -15.348 -13.449 1.00 50.91 89 LEU A CA 1
ATOM 700 C C . LEU A 1 89 ? 10.538 -16.556 -14.319 1.00 50.91 89 LEU A C 1
ATOM 702 O O . LEU A 1 89 ? 10.929 -17.595 -13.787 1.00 50.91 89 LEU A O 1
ATOM 706 N N . GLN A 1 90 ? 10.445 -16.439 -15.646 1.00 50.50 90 GLN A N 1
ATOM 707 C CA . GLN A 1 90 ? 11.038 -17.390 -16.592 1.00 50.50 90 GLN A CA 1
ATOM 708 C C . GLN A 1 90 ? 12.440 -16.971 -17.052 1.00 50.50 90 GLN A C 1
ATOM 710 O O . GLN A 1 90 ? 13.126 -17.788 -17.669 1.00 50.50 90 GLN A O 1
ATOM 715 N N . ASP A 1 91 ? 12.885 -15.749 -16.744 1.00 48.25 91 ASP A N 1
ATOM 716 C CA . ASP A 1 91 ? 14.216 -15.293 -17.119 1.00 48.25 91 ASP A CA 1
ATOM 717 C C . ASP A 1 91 ? 15.262 -15.701 -16.058 1.00 48.25 91 ASP A C 1
ATOM 719 O O . ASP A 1 91 ? 15.133 -15.387 -14.864 1.00 48.25 91 ASP A O 1
ATOM 723 N N . PRO A 1 92 ? 16.325 -16.421 -16.452 1.00 53.59 92 PRO A N 1
ATOM 724 C CA . PRO A 1 92 ? 17.353 -16.879 -15.527 1.00 53.59 92 PRO A CA 1
ATOM 725 C C . PRO A 1 92 ? 18.134 -15.732 -14.861 1.00 53.59 92 PRO A C 1
ATOM 727 O O . PRO A 1 92 ? 18.655 -15.937 -13.762 1.00 53.59 92 PRO A O 1
ATOM 730 N N . GLN A 1 93 ? 18.208 -14.527 -15.447 1.00 54.44 93 GLN A N 1
ATOM 731 C CA . GLN A 1 93 ? 18.850 -13.381 -14.790 1.00 54.44 93 GLN A CA 1
ATOM 732 C C . GLN A 1 93 ? 18.008 -12.840 -13.635 1.00 54.44 93 GLN A C 1
ATOM 734 O O . GLN A 1 93 ? 18.572 -12.448 -12.608 1.00 54.44 93 GLN A O 1
ATOM 739 N N . THR A 1 94 ? 16.681 -12.867 -13.748 1.00 55.19 94 THR A N 1
ATOM 740 C CA . THR A 1 94 ? 15.771 -12.406 -12.689 1.00 55.19 94 THR A CA 1
ATOM 741 C C . THR A 1 94 ? 15.852 -13.312 -11.458 1.00 55.19 94 THR A C 1
ATOM 743 O O . THR A 1 94 ? 15.949 -12.823 -10.329 1.00 55.19 94 THR A O 1
ATOM 746 N N . ILE A 1 95 ? 15.967 -14.629 -11.655 1.00 57.81 95 ILE A N 1
ATOM 747 C CA . ILE A 1 95 ? 16.181 -15.602 -10.568 1.00 57.81 95 ILE A CA 1
ATOM 748 C C . ILE A 1 95 ? 17.522 -15.359 -9.862 1.00 57.81 95 ILE A C 1
ATOM 750 O O . ILE A 1 95 ? 17.587 -15.341 -8.631 1.00 57.81 95 ILE A O 1
ATOM 754 N N . VAL A 1 96 ? 18.596 -15.140 -10.625 1.00 64.12 96 VAL A N 1
ATOM 755 C CA . VAL A 1 96 ? 19.930 -14.871 -10.066 1.00 64.12 96 VAL A CA 1
ATOM 756 C C . VAL A 1 96 ? 19.949 -13.549 -9.297 1.00 64.12 96 VAL A C 1
ATOM 758 O O . VAL A 1 96 ? 20.499 -13.489 -8.198 1.00 64.12 96 VAL A O 1
ATOM 761 N N . THR A 1 97 ? 19.306 -12.509 -9.827 1.00 65.56 97 THR A N 1
ATOM 762 C CA . THR A 1 97 ? 19.232 -11.187 -9.188 1.00 65.56 97 THR A CA 1
ATOM 763 C C . THR A 1 97 ? 18.441 -11.242 -7.884 1.00 65.56 97 THR A C 1
ATOM 765 O O . THR A 1 97 ? 18.906 -10.727 -6.868 1.00 65.56 97 THR A O 1
ATOM 768 N N . LEU A 1 98 ? 17.296 -11.934 -7.864 1.00 64.50 98 LEU A N 1
ATOM 769 C CA . LEU A 1 98 ? 16.523 -12.167 -6.640 1.00 64.50 98 LEU A CA 1
ATOM 770 C C . LEU A 1 98 ? 17.297 -13.016 -5.622 1.00 64.50 98 LEU A C 1
ATOM 772 O O . LEU A 1 98 ? 17.263 -12.720 -4.428 1.00 64.50 98 LEU A O 1
ATOM 776 N N . GLY A 1 99 ? 18.042 -14.025 -6.083 1.00 66.75 99 GLY A N 1
ATOM 777 C CA . GLY A 1 99 ? 18.930 -14.825 -5.238 1.00 66.75 99 GLY A CA 1
ATOM 778 C C . GLY A 1 99 ? 20.032 -13.985 -4.585 1.00 66.75 99 GLY A C 1
ATOM 779 O O . GLY A 1 99 ? 20.255 -14.089 -3.381 1.00 66.75 99 GLY A O 1
ATOM 780 N N . LEU A 1 100 ? 20.671 -13.097 -5.349 1.00 65.38 100 LEU A N 1
ATOM 781 C CA . LEU A 1 100 ? 21.660 -12.139 -4.845 1.00 65.38 100 LEU A CA 1
ATOM 782 C C . LEU A 1 100 ? 21.047 -11.140 -3.860 1.00 65.38 100 LEU A C 1
ATOM 784 O O . LEU A 1 100 ? 21.665 -10.853 -2.836 1.00 65.38 100 LEU A O 1
ATOM 788 N N . LEU A 1 101 ? 19.831 -10.654 -4.123 1.00 64.81 101 LEU A N 1
ATOM 789 C CA . LEU A 1 101 ? 19.119 -9.750 -3.218 1.00 64.81 101 LEU A CA 1
ATOM 790 C C . LEU A 1 101 ? 18.785 -10.432 -1.884 1.00 64.81 101 LEU A C 1
ATOM 792 O O . LEU A 1 101 ? 18.989 -9.847 -0.821 1.00 64.81 101 LEU A O 1
ATOM 796 N N . ALA A 1 102 ? 18.319 -11.683 -1.928 1.00 62.22 102 ALA A N 1
ATOM 797 C CA . ALA A 1 102 ? 18.046 -12.481 -0.737 1.00 62.22 102 ALA A CA 1
ATOM 798 C C . ALA A 1 102 ? 19.329 -12.749 0.066 1.00 62.22 102 ALA A C 1
ATOM 800 O O . ALA A 1 102 ? 19.331 -12.643 1.292 1.00 62.22 102 ALA A O 1
ATOM 801 N N . LEU A 1 103 ? 20.441 -13.028 -0.618 1.00 62.34 103 LEU A N 1
ATOM 802 C CA . LEU A 1 103 ? 21.741 -13.269 0.008 1.00 62.34 103 LEU A CA 1
ATOM 803 C C . LEU A 1 103 ? 22.328 -11.987 0.626 1.00 62.34 103 LEU A C 1
ATOM 805 O O . LEU A 1 103 ? 22.907 -12.037 1.710 1.00 62.34 103 LEU A O 1
ATOM 809 N N . LEU A 1 104 ? 22.104 -10.827 0.001 1.00 57.50 104 LEU A N 1
ATOM 810 C CA . LEU A 1 104 ? 22.412 -9.509 0.566 1.00 57.50 104 LEU A CA 1
ATOM 811 C C . LEU A 1 104 ? 21.555 -9.198 1.797 1.00 57.50 104 LEU A C 1
ATOM 813 O O . LEU A 1 104 ? 22.102 -8.780 2.813 1.00 57.50 104 LEU A O 1
ATOM 817 N N . ALA A 1 105 ? 20.245 -9.444 1.752 1.00 59.81 105 ALA A N 1
ATOM 818 C CA . ALA A 1 105 ? 19.360 -9.233 2.898 1.00 59.81 105 ALA A CA 1
ATOM 819 C C . ALA A 1 105 ? 19.769 -10.105 4.100 1.00 59.81 105 ALA A C 1
ATOM 821 O O . ALA A 1 105 ? 19.868 -9.608 5.221 1.00 59.81 105 ALA A O 1
ATOM 822 N N . VAL A 1 106 ? 20.100 -11.379 3.864 1.00 60.59 106 VAL A N 1
ATOM 823 C CA . VAL A 1 106 ? 20.622 -12.281 4.905 1.00 60.59 106 VAL A CA 1
ATOM 824 C C . VAL A 1 106 ? 22.005 -11.832 5.392 1.00 60.59 106 VAL A C 1
ATOM 826 O O . VAL A 1 106 ? 22.265 -11.842 6.594 1.00 60.59 106 VAL A O 1
ATOM 829 N N . GLY A 1 107 ? 22.884 -11.379 4.496 1.00 49.88 107 GLY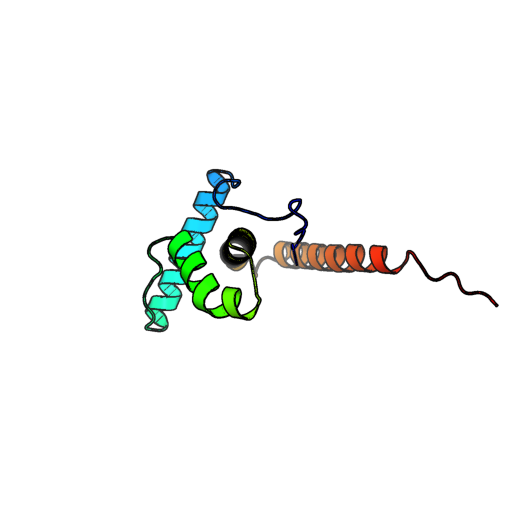 A N 1
ATOM 830 C CA . GLY A 1 107 ? 24.220 -10.885 4.841 1.00 49.88 107 GLY A CA 1
ATOM 831 C C . GLY A 1 107 ? 24.214 -9.593 5.669 1.00 49.88 107 GLY A C 1
ATOM 832 O O . GLY A 1 107 ? 25.037 -9.443 6.573 1.00 49.88 107 GLY A O 1
ATOM 833 N N . VAL A 1 108 ? 23.271 -8.679 5.417 1.00 57.00 108 VAL A N 1
ATOM 834 C CA . VAL A 1 108 ? 23.094 -7.444 6.202 1.00 57.00 108 VAL A CA 1
ATOM 835 C C . VAL A 1 108 ? 22.574 -7.764 7.609 1.00 57.00 108 VAL A C 1
ATOM 837 O O . VAL A 1 108 ? 23.089 -7.214 8.582 1.00 57.00 108 VAL A O 1
ATOM 840 N N . ILE A 1 109 ? 21.646 -8.718 7.746 1.00 50.22 109 ILE A N 1
ATOM 841 C CA . ILE A 1 109 ? 21.161 -9.186 9.058 1.00 50.22 109 ILE A CA 1
ATOM 842 C C . ILE A 1 109 ? 22.273 -9.934 9.821 1.00 50.22 109 ILE A C 1
ATOM 844 O O . ILE A 1 109 ? 22.462 -9.719 11.018 1.00 50.22 109 ILE A O 1
ATOM 848 N N . GLY A 1 110 ? 23.078 -10.750 9.131 1.00 41.78 110 GLY A N 1
ATOM 849 C CA . GLY A 1 110 ? 24.210 -11.472 9.727 1.00 41.78 110 GLY A CA 1
ATOM 850 C C . GLY A 1 110 ? 25.339 -10.566 10.237 1.00 41.78 110 GLY A C 1
ATOM 851 O O . GLY A 1 110 ? 26.003 -10.901 11.222 1.00 41.78 110 GLY A O 1
ATOM 852 N N . ARG A 1 111 ? 25.542 -9.389 9.623 1.00 37.62 111 ARG A N 1
ATOM 853 C CA . ARG A 1 111 ? 26.535 -8.411 10.099 1.00 37.62 111 ARG A CA 1
ATOM 854 C C . ARG A 1 111 ? 26.093 -7.619 11.325 1.00 37.62 111 ARG A C 1
ATOM 856 O O . ARG A 1 111 ? 26.958 -7.252 12.113 1.00 37.62 111 ARG A O 1
ATOM 863 N N . VAL A 1 112 ? 24.794 -7.399 11.522 1.00 42.28 112 VAL A N 1
ATOM 864 C CA . VAL A 1 112 ? 24.273 -6.759 12.745 1.00 42.28 112 VAL A CA 1
ATOM 865 C C . VAL A 1 112 ? 24.345 -7.709 13.948 1.00 42.28 112 VAL A C 1
ATOM 867 O O . VAL A 1 112 ? 24.590 -7.264 15.062 1.00 42.28 112 VAL A O 1
ATOM 870 N N . ALA A 1 113 ? 24.236 -9.025 13.735 1.00 40.66 113 ALA A N 1
ATOM 871 C CA . ALA A 1 113 ? 24.333 -10.017 14.811 1.00 40.66 113 ALA A CA 1
ATOM 872 C C . ALA A 1 113 ? 25.772 -10.331 15.281 1.00 40.66 113 ALA A C 1
ATOM 874 O O . ALA A 1 113 ? 25.948 -10.911 16.348 1.00 40.66 113 ALA A O 1
ATOM 875 N N . SER A 1 114 ? 26.812 -9.963 14.521 1.00 43.28 114 SER A N 1
ATOM 876 C CA . SER A 1 114 ? 28.218 -10.275 14.868 1.00 43.28 114 SER A CA 1
ATOM 877 C C . SER A 1 114 ? 28.927 -9.167 15.654 1.00 43.28 114 SER A C 1
ATOM 879 O O . SER A 1 114 ? 30.153 -9.156 15.748 1.00 43.28 114 SER A O 1
ATOM 881 N N . GLY A 1 115 ? 28.168 -8.218 16.197 1.00 46.09 115 GLY A N 1
ATOM 882 C CA . GLY A 1 115 ? 28.693 -7.029 16.853 1.00 46.09 115 GLY A CA 1
ATOM 883 C C . GLY A 1 115 ? 28.408 -6.939 18.345 1.00 46.09 115 GLY A C 1
ATOM 884 O O . GLY A 1 115 ? 28.235 -5.822 18.782 1.00 46.09 115 GLY A O 1
ATOM 885 N N . GLU A 1 116 ? 28.318 -8.044 19.097 1.00 47.34 116 GLU A N 1
ATOM 886 C CA . GLU A 1 116 ? 28.509 -8.080 20.564 1.00 47.34 116 GLU A CA 1
ATOM 887 C C . GLU A 1 116 ? 28.317 -9.510 21.105 1.00 47.34 116 GLU A C 1
ATOM 889 O O . GLU A 1 116 ? 27.192 -9.944 21.310 1.00 47.34 116 GLU A O 1
ATOM 894 N N . VAL A 1 117 ? 29.412 -10.229 21.385 1.00 41.72 117 VAL A N 1
ATOM 895 C CA . VAL A 1 117 ? 29.524 -11.083 22.585 1.00 41.72 117 VAL A CA 1
ATOM 896 C C . VAL A 1 117 ? 30.983 -11.043 23.041 1.00 41.72 117 VAL A C 1
ATOM 898 O O . VAL A 1 117 ? 31.830 -11.813 22.595 1.00 41.72 117 VAL A O 1
ATOM 901 N N . SER A 1 118 ? 31.270 -10.100 23.935 1.00 46.59 118 SER A N 1
ATOM 902 C CA . SER A 1 118 ? 32.364 -10.216 24.894 1.00 46.59 118 SER A CA 1
ATOM 903 C C . SER A 1 118 ? 31.871 -11.088 26.048 1.00 46.59 118 SER A C 1
ATOM 905 O O . SER A 1 118 ? 30.921 -10.710 26.723 1.00 46.59 118 SER A O 1
ATOM 907 N N . LEU A 1 119 ? 32.490 -12.250 26.241 1.00 43.12 119 LEU A N 1
ATOM 908 C CA . LEU A 1 119 ? 32.511 -13.077 27.455 1.00 43.12 119 LEU A CA 1
ATOM 909 C C . LEU A 1 119 ? 33.687 -14.037 27.197 1.00 43.12 119 LEU A C 1
ATOM 911 O O . LEU A 1 119 ? 33.613 -14.875 26.312 1.00 43.12 119 LEU A O 1
ATOM 915 N N . GLY A 1 120 ? 34.871 -13.854 27.771 1.00 45.38 120 GLY A N 1
ATOM 916 C CA . GLY A 1 120 ? 35.065 -13.759 29.206 1.00 45.38 120 GLY A CA 1
ATOM 917 C C . GLY A 1 120 ? 35.097 -15.164 29.803 1.00 45.38 120 GLY A C 1
ATOM 918 O O . GLY A 1 120 ? 34.189 -15.495 30.555 1.00 45.38 120 GLY A O 1
ATOM 919 N N . GLN A 1 121 ? 36.094 -15.973 29.423 1.00 38.22 121 GLN A N 1
ATOM 920 C CA . GLN A 1 121 ? 36.886 -16.876 30.275 1.00 38.22 121 GLN A CA 1
ATOM 921 C C . GLN A 1 121 ? 37.935 -17.614 29.443 1.00 38.22 121 GLN A C 1
ATOM 923 O O . GLN A 1 121 ? 37.595 -18.057 28.325 1.00 38.22 121 GLN A O 1
#

Radius of gyration: 18.74 Å; chains: 1; bounding box: 54×31×47 Å

Secondary structure (DSSP, 8-state):
------GGG---TTTS-HHHHHHHHHHHHHHHHHHHHTTPPPPSSHHHHHHHHIIIIIHHHT--HHHHHHHHHHHHHHHHHHHHHHT-TT-HHHHHHHHHHHHHHHHHHHHHHTS------

Sequence (121 aa):
PRCQADEDGLVTLAGISPEYRAQVETALQDRNRERILEGKPKYESVEAMVEAYKEYEGAAKGYSQEQCESEVLRFLQRKFLLSEGGADLQDPQTIVTLGLLALLAVGVIGRVASGEVSLGQ

Organism: NCBI:txid72548